Protein AF-A0A7S1IMI8-F1 (afdb_monomer)

pLDDT: mean 88.95, std 11.36, range [46.53, 97.38]

Secondary structure (DSSP, 8-state):
-HHHHHHHHHTTTEEEEEEEEETTEEEEEEEETT-S--EEEEEEEEEE-SGGGT-SS-EEEEEEEEETTEEEEEEEEE---STT-HHHHHHHHHHHHHHHHHHHT-

Sequence (106 aa):
DFVATVEQILAPHYQWVSSTSLWSIRLLLFQAGGKSARITKVKKLTEGTGIGNIMGNKGAAAMVVRYLDTELCFIVSHLAAHQTNLVERRKDYRDIVRGLGSLAHR

Nearest PDB structures (foldseek):
  5okm-assembly5_E  TM=8.923E-01  e=3.842E-05  Homo sapiens
  8um5-assembly1_A  TM=8.448E-01  e=3.628E-05  Homo sapiens
  5rw3-assembly1_A  TM=8.415E-01  e=6.067E-05  Homo sapiens
  5okm-assembly4_D  TM=8.504E-01  e=6.067E-05  Homo sapiens
  6ibd-assembly1_A  TM=8.412E-01  e=9.583E-05  Homo sapiens

Radius of gyration: 15.64 Å; Cα contacts (8 Å, |Δi|>4): 181; chains: 1; bounding box: 35×34×41 Å

Mean predicted aligned error: 4.98 Å

Organism: NCBI:txid73025

InterPro domains:
  IPR000300 Inositol polyphosphate-related phosphatase [PF22669] (4-101)
  IPR036691 Endonuclease/exonuclease/phosphatase superfamily [G3DSA:3.60.10.10] (1-105)
  IPR036691 Endonuclease/exonuclease/phosphatase superfamily [SSF56219] (8-101)
  IPR046985 Inositol 5-phosphatase [PTHR11200] (4-100)

Structure (mmCIF, N/CA/C/O backbone):
data_AF-A0A7S1IMI8-F1
#
_entry.id   AF-A0A7S1IMI8-F1
#
loop_
_atom_site.group_PDB
_atom_site.id
_atom_site.type_symbol
_atom_site.label_atom_id
_atom_site.label_alt_id
_atom_site.label_comp_id
_atom_site.label_asym_id
_atom_site.label_entity_id
_atom_site.label_seq_id
_atom_site.pdbx_PDB_ins_code
_atom_site.Cartn_x
_atom_site.Cartn_y
_atom_site.Cartn_z
_atom_site.occupancy
_atom_site.B_iso_or_equiv
_atom_site.auth_seq_id
_atom_site.auth_comp_id
_atom_site.auth_asym_id
_atom_site.auth_atom_id
_atom_site.pdbx_PDB_model_num
ATOM 1 N N . ASP A 1 1 ? 8.278 13.354 11.751 1.00 87.19 1 ASP A N 1
ATOM 2 C CA . ASP A 1 1 ? 8.136 12.145 10.912 1.00 87.19 1 ASP A CA 1
ATOM 3 C C . ASP A 1 1 ? 6.863 12.279 10.075 1.00 87.19 1 ASP A C 1
ATOM 5 O O . ASP A 1 1 ? 5.896 12.832 10.582 1.00 87.19 1 ASP A O 1
ATOM 9 N N . PHE A 1 2 ? 6.861 11.836 8.813 1.00 90.19 2 PHE A N 1
ATOM 10 C CA . PHE A 1 2 ? 5.748 12.039 7.868 1.00 90.19 2 PHE A CA 1
ATOM 11 C C . PHE A 1 2 ? 4.428 11.456 8.384 1.00 90.19 2 PHE A C 1
ATOM 13 O O . PHE A 1 2 ? 3.394 12.1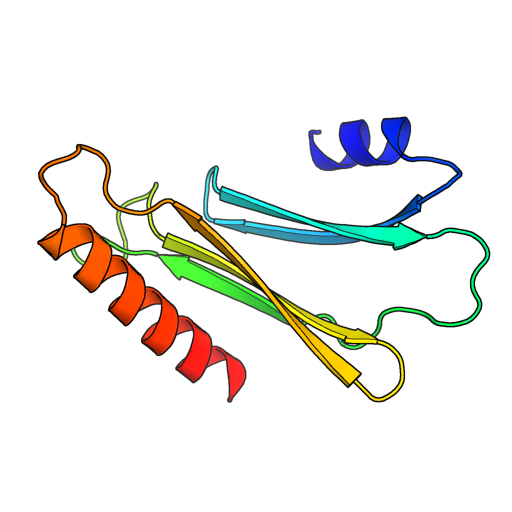02 8.264 1.00 90.19 2 PHE A O 1
ATOM 20 N N . VAL A 1 3 ? 4.463 10.260 8.987 1.00 91.12 3 VAL A N 1
ATOM 21 C CA . VAL A 1 3 ? 3.256 9.617 9.532 1.00 91.12 3 VAL A CA 1
ATOM 22 C C . VAL A 1 3 ? 2.674 10.460 10.662 1.00 91.12 3 VAL A C 1
ATOM 24 O O . VAL A 1 3 ? 1.494 10.790 10.611 1.00 91.12 3 VAL A O 1
ATOM 27 N N . ALA A 1 4 ? 3.514 10.881 11.612 1.00 93.25 4 ALA A N 1
ATOM 28 C CA . ALA A 1 4 ? 3.101 11.726 12.731 1.00 93.25 4 ALA A CA 1
ATOM 29 C C . ALA A 1 4 ? 2.510 13.071 12.268 1.00 93.25 4 ALA A C 1
ATOM 31 O O . ALA A 1 4 ? 1.507 13.526 12.809 1.00 93.25 4 ALA A O 1
ATOM 32 N N . THR A 1 5 ? 3.087 13.693 11.232 1.00 96.44 5 THR A N 1
ATOM 33 C CA . THR A 1 5 ? 2.548 14.937 10.661 1.00 96.44 5 THR A CA 1
ATOM 34 C C . THR A 1 5 ? 1.160 14.727 10.056 1.00 96.44 5 THR A C 1
ATOM 36 O O . THR A 1 5 ? 0.263 15.530 10.297 1.00 96.44 5 THR A O 1
ATOM 39 N N . VAL A 1 6 ? 0.956 13.648 9.294 1.00 96.12 6 VAL A N 1
ATOM 40 C CA . VAL A 1 6 ? -0.357 13.344 8.703 1.00 96.12 6 VAL A CA 1
ATOM 41 C C . VAL A 1 6 ? -1.379 13.011 9.790 1.00 96.12 6 VAL A C 1
ATOM 43 O O . VAL A 1 6 ? -2.503 13.498 9.736 1.00 96.12 6 VAL A O 1
ATOM 46 N N . GLU A 1 7 ? -0.997 12.231 10.800 1.00 93.88 7 GLU A N 1
ATOM 47 C CA . GLU A 1 7 ? -1.867 11.906 11.932 1.00 93.88 7 GLU A CA 1
ATOM 48 C C . GLU A 1 7 ? -2.333 13.163 12.673 1.00 93.88 7 GLU A C 1
ATOM 50 O O . GLU A 1 7 ? -3.526 13.312 12.930 1.00 93.88 7 GLU A O 1
ATOM 55 N N . GLN A 1 8 ? -1.426 14.109 12.929 1.00 94.62 8 GLN A N 1
ATOM 56 C CA . GLN A 1 8 ? -1.764 15.377 13.572 1.00 94.62 8 GLN A CA 1
ATOM 57 C C . GLN A 1 8 ? -2.767 16.205 12.754 1.00 94.62 8 GLN A C 1
ATOM 59 O O . GLN A 1 8 ? -3.649 16.831 13.334 1.00 94.62 8 GLN A O 1
ATOM 64 N N . ILE A 1 9 ? -2.649 16.204 11.423 1.00 96.62 9 ILE A N 1
ATOM 65 C CA . ILE A 1 9 ? -3.560 16.937 10.528 1.00 96.62 9 ILE A CA 1
ATOM 66 C C . ILE A 1 9 ? -4.949 16.289 10.491 1.00 96.62 9 ILE A C 1
ATOM 68 O O . ILE A 1 9 ? -5.953 16.988 10.372 1.00 96.62 9 ILE A O 1
ATOM 72 N N . LEU A 1 10 ? -5.017 14.958 10.553 1.00 95.00 10 LEU A N 1
ATOM 73 C CA . LEU A 1 10 ? -6.272 14.219 10.408 1.00 95.00 10 LEU A CA 1
ATOM 74 C C . LEU A 1 10 ? -7.024 14.007 11.735 1.00 95.00 10 LEU A C 1
ATOM 76 O O . LEU A 1 10 ? -8.214 13.671 11.722 1.00 95.00 10 LEU A O 1
ATOM 80 N N . ALA A 1 11 ? -6.361 14.197 12.875 1.00 89.56 11 ALA A N 1
ATOM 81 C CA . ALA A 1 11 ? -6.987 14.152 14.189 1.00 89.56 11 ALA A CA 1
ATOM 82 C C . ALA A 1 11 ? -7.974 15.327 14.402 1.00 89.56 11 ALA A C 1
ATOM 84 O O . ALA A 1 11 ? -7.762 16.417 13.875 1.00 89.56 11 ALA A O 1
ATOM 85 N N . PRO A 1 12 ? -9.058 15.143 15.187 1.00 90.38 12 PRO A N 1
ATOM 86 C CA . PRO A 1 12 ? -9.487 13.901 15.841 1.00 90.38 12 PRO A CA 1
ATOM 87 C C . PRO A 1 12 ? -10.360 13.006 14.939 1.00 90.38 12 PRO A C 1
ATOM 89 O O . PRO A 1 12 ? -10.794 11.934 15.360 1.00 90.38 12 PRO A O 1
ATOM 92 N N . HIS A 1 13 ? -10.664 13.451 13.717 1.00 92.56 13 HIS A N 1
ATOM 93 C CA . HIS A 1 13 ? -11.657 12.817 12.847 1.00 92.56 13 HIS A CA 1
ATOM 94 C C . HIS A 1 13 ? -11.210 11.473 12.279 1.00 92.56 13 HIS A C 1
ATOM 96 O O . HIS A 1 13 ? -12.058 10.640 11.959 1.00 92.56 13 HIS A O 1
ATOM 102 N N . TYR A 1 14 ? -9.904 11.240 12.178 1.00 94.44 14 TYR A N 1
ATOM 103 C CA . TYR A 1 14 ? -9.339 9.960 11.780 1.00 94.44 14 TYR A CA 1
ATOM 104 C C . TYR A 1 14 ? -8.260 9.506 12.756 1.00 94.44 14 TYR A C 1
ATOM 106 O O . TYR A 1 14 ? -7.540 10.308 13.344 1.00 94.44 14 TYR A O 1
ATOM 114 N N . GLN A 1 15 ? -8.147 8.190 12.894 1.00 91.81 15 GLN A N 1
ATOM 115 C CA . GLN A 1 15 ? -7.146 7.513 13.703 1.00 91.81 15 GLN A CA 1
ATOM 116 C C . GLN A 1 15 ? -6.222 6.706 12.797 1.00 91.81 15 GLN A C 1
ATOM 118 O O . GLN A 1 15 ? -6.678 6.053 11.850 1.00 91.81 15 GLN A O 1
ATOM 123 N N . TRP A 1 16 ? -4.925 6.748 13.090 1.00 93.50 16 TRP A N 1
ATOM 124 C CA . TRP A 1 16 ? -3.936 5.947 12.382 1.00 93.50 16 TRP A CA 1
ATOM 125 C C . TRP A 1 16 ? -4.161 4.450 12.630 1.00 93.50 16 TRP A C 1
ATOM 127 O O . TRP A 1 16 ? -4.439 4.027 13.752 1.00 93.50 16 TRP A O 1
ATOM 137 N N . VAL A 1 17 ? -4.052 3.646 11.568 1.00 94.00 17 VAL A N 1
ATOM 138 C CA . VAL A 1 17 ? -4.189 2.181 11.635 1.00 94.00 17 VAL A CA 1
ATOM 139 C C . VAL A 1 17 ? -2.855 1.505 11.364 1.00 94.00 17 VAL A C 1
ATOM 141 O O . VAL A 1 17 ? -2.382 0.694 12.158 1.00 94.00 17 VAL A O 1
ATOM 144 N N . SER A 1 18 ? -2.252 1.787 10.210 1.00 95.94 18 SER A N 1
ATOM 145 C CA . SER A 1 18 ? -0.927 1.275 9.880 1.00 95.94 18 SER A CA 1
ATOM 146 C C . SER A 1 18 ? -0.306 2.026 8.714 1.00 95.94 18 SER A C 1
ATOM 148 O O . SER A 1 18 ? -0.966 2.772 7.989 1.00 95.94 18 SER A O 1
ATOM 150 N N . SER A 1 19 ? 0.981 1.789 8.506 1.00 96.69 19 SER A N 1
ATOM 151 C CA . SER A 1 19 ? 1.708 2.246 7.333 1.00 96.69 19 SER A CA 1
ATOM 152 C C . SER A 1 19 ? 2.711 1.193 6.874 1.00 96.69 19 SER A C 1
ATOM 154 O O . SER A 1 19 ? 3.205 0.380 7.664 1.00 96.69 19 SER A O 1
ATOM 156 N N . THR A 1 20 ? 3.005 1.207 5.578 1.00 96.00 20 THR A N 1
ATOM 157 C CA . THR A 1 20 ? 4.075 0.424 4.956 1.00 96.00 20 THR A CA 1
ATOM 158 C C . THR A 1 20 ? 4.805 1.287 3.935 1.00 96.00 20 THR A C 1
ATOM 160 O O . THR A 1 20 ? 4.214 2.196 3.344 1.00 96.00 20 THR A O 1
ATOM 163 N N . SER A 1 21 ? 6.099 1.029 3.756 1.00 94.81 21 SER A N 1
ATOM 164 C CA . SER A 1 21 ? 6.926 1.772 2.810 1.00 94.81 21 SER A CA 1
ATOM 165 C C . SER A 1 21 ? 7.881 0.846 2.070 1.00 94.81 21 SER A C 1
ATOM 167 O O . SER A 1 21 ? 8.481 -0.040 2.673 1.00 94.81 21 SER A O 1
ATOM 169 N N . LEU A 1 22 ? 8.065 1.109 0.780 1.00 93.12 22 LEU A N 1
ATOM 170 C CA . LEU A 1 22 ? 9.177 0.607 -0.017 1.00 93.12 22 LEU A CA 1
ATOM 171 C C . LEU A 1 22 ? 9.990 1.825 -0.458 1.00 93.12 22 LEU A C 1
ATOM 173 O O . LEU A 1 22 ? 9.592 2.543 -1.375 1.00 93.12 22 LEU A O 1
ATOM 177 N N . TRP A 1 23 ? 11.105 2.091 0.224 1.00 90.69 23 TRP A N 1
ATOM 178 C CA . TRP A 1 23 ? 11.889 3.316 0.030 1.00 90.69 23 TRP A CA 1
ATOM 179 C C . TRP A 1 23 ? 11.019 4.581 0.189 1.00 90.69 23 TRP A C 1
ATOM 181 O O . TRP A 1 23 ? 10.471 4.826 1.264 1.00 90.69 23 TRP A O 1
ATOM 191 N N . SER A 1 24 ? 10.875 5.392 -0.863 1.00 91.06 24 SER A N 1
ATOM 192 C CA . SER A 1 24 ? 10.043 6.603 -0.866 1.00 91.06 24 SER A CA 1
ATOM 193 C C . SER A 1 24 ? 8.572 6.354 -1.220 1.00 91.06 24 SER A C 1
ATOM 195 O O . SER A 1 24 ? 7.769 7.283 -1.153 1.00 91.06 24 SER A O 1
ATOM 197 N N . ILE A 1 25 ? 8.193 5.122 -1.565 1.00 94.12 25 ILE A N 1
ATOM 198 C CA . ILE A 1 25 ? 6.814 4.726 -1.863 1.00 94.12 25 ILE A CA 1
ATOM 199 C C . ILE A 1 25 ? 6.125 4.416 -0.536 1.00 94.12 25 ILE A C 1
ATOM 201 O O . ILE A 1 25 ? 6.535 3.487 0.157 1.00 94.12 25 ILE A O 1
ATOM 205 N N . ARG A 1 26 ? 5.095 5.183 -0.167 1.00 95.38 26 ARG A N 1
ATOM 206 C CA . ARG A 1 26 ? 4.450 5.090 1.152 1.00 95.38 26 ARG A CA 1
ATOM 207 C C . ARG A 1 26 ? 2.952 4.864 1.022 1.00 95.38 26 ARG A C 1
ATOM 209 O O . ARG A 1 26 ? 2.283 5.579 0.283 1.00 95.38 26 ARG A O 1
ATOM 216 N N . LEU A 1 27 ? 2.433 3.914 1.794 1.00 97.12 27 LEU A N 1
ATOM 217 C CA . LEU A 1 27 ? 1.004 3.683 1.975 1.00 97.12 27 LEU A CA 1
ATOM 218 C C . LEU A 1 27 ? 0.667 3.863 3.452 1.00 97.12 27 LEU A C 1
ATOM 220 O O . LEU A 1 27 ? 1.233 3.177 4.304 1.00 97.12 27 LEU A O 1
ATOM 224 N N . LEU A 1 28 ? -0.240 4.786 3.753 1.00 97.38 28 LEU A N 1
ATOM 225 C CA . LEU A 1 28 ? -0.749 5.024 5.100 1.00 97.38 28 LEU A CA 1
ATOM 226 C C . LEU A 1 28 ? -2.248 4.727 5.095 1.00 97.38 28 LEU A C 1
ATOM 228 O O . LEU A 1 28 ? -2.952 5.131 4.172 1.00 97.38 28 LEU A O 1
ATOM 232 N N . LEU A 1 29 ? -2.724 4.032 6.123 1.00 96.06 29 LEU A N 1
ATOM 233 C CA . LEU A 1 29 ? -4.131 3.714 6.307 1.00 96.06 29 LEU A CA 1
ATOM 234 C C . LEU A 1 29 ? -4.628 4.352 7.602 1.00 96.06 29 LEU A C 1
ATOM 236 O O . LEU A 1 29 ? -4.044 4.157 8.671 1.00 96.06 29 LEU A O 1
ATOM 240 N N . PHE A 1 30 ? -5.730 5.082 7.481 1.00 94.81 30 PHE A N 1
ATOM 241 C CA . PHE A 1 30 ? -6.440 5.720 8.580 1.00 94.81 30 PHE A CA 1
ATOM 242 C C . PHE A 1 30 ? -7.899 5.263 8.566 1.00 94.81 30 PHE A C 1
ATOM 244 O O . PHE A 1 30 ? -8.455 4.980 7.505 1.00 94.81 30 PHE A O 1
ATOM 251 N N . GLN A 1 31 ? -8.527 5.209 9.737 1.00 92.88 31 GLN A N 1
ATOM 252 C CA . GLN A 1 31 ? -9.955 4.926 9.885 1.00 92.88 31 GLN A CA 1
ATOM 253 C C . GLN A 1 31 ? -10.661 6.110 10.547 1.00 92.88 31 GLN A C 1
ATOM 255 O O . GLN A 1 31 ? -10.057 6.813 11.353 1.00 92.88 31 GLN A O 1
ATOM 260 N N . ALA A 1 32 ? -11.936 6.332 10.227 1.00 91.62 32 ALA A N 1
ATOM 261 C CA . ALA A 1 32 ? -12.718 7.390 10.864 1.00 91.62 32 ALA A CA 1
ATOM 262 C C . ALA A 1 32 ? -12.851 7.147 12.381 1.00 91.62 32 ALA A C 1
ATOM 264 O O . ALA A 1 32 ? -13.164 6.034 12.814 1.00 91.62 32 ALA A O 1
ATOM 265 N N . GLY A 1 33 ? -12.633 8.193 13.178 1.00 85.50 33 GLY A N 1
ATOM 266 C CA . GLY A 1 33 ? -12.790 8.181 14.630 1.00 85.50 33 GLY A CA 1
ATOM 267 C C . GLY A 1 33 ? -14.251 8.002 15.057 1.00 85.50 33 GLY A C 1
ATOM 268 O O . GLY A 1 33 ? -15.180 8.346 14.328 1.00 85.50 33 GLY A O 1
ATOM 269 N N . GLY A 1 34 ? -14.463 7.433 16.246 1.00 76.12 34 GLY A N 1
ATOM 270 C CA . GLY A 1 34 ? -15.796 7.295 16.851 1.00 76.12 34 GLY A CA 1
ATOM 271 C C . GLY A 1 34 ? -16.678 6.165 16.300 1.00 76.12 34 GLY A C 1
ATOM 272 O O . GLY A 1 34 ? -17.800 6.001 16.771 1.00 76.12 34 GLY A O 1
ATOM 273 N N . LYS A 1 35 ? -16.203 5.358 15.340 1.00 70.38 35 LYS A N 1
ATOM 274 C CA . LYS A 1 35 ? -16.933 4.173 14.850 1.00 70.38 35 LYS A CA 1
ATOM 275 C C . LYS A 1 35 ? -16.559 2.906 15.629 1.00 70.38 35 LYS A C 1
ATOM 277 O O . LYS A 1 35 ? -15.405 2.710 16.004 1.00 70.38 35 LYS A O 1
ATOM 282 N N . SER A 1 36 ? -17.539 2.023 15.845 1.00 65.12 36 SER A N 1
ATOM 283 C CA . SER A 1 36 ? -17.354 0.726 16.521 1.00 65.12 36 SER A CA 1
ATOM 284 C C . SER A 1 36 ? -16.650 -0.314 15.642 1.00 65.12 36 SER A C 1
ATOM 286 O O . SER A 1 36 ? -15.886 -1.133 16.151 1.00 65.12 36 SER A O 1
ATOM 288 N N . ALA A 1 37 ? -16.869 -0.264 14.323 1.00 70.06 37 ALA A N 1
ATOM 289 C CA . ALA A 1 37 ? -16.215 -1.135 13.352 1.00 70.06 37 ALA A CA 1
ATOM 290 C C . ALA A 1 37 ? -14.732 -0.767 13.210 1.00 70.06 37 ALA A C 1
ATOM 292 O O . ALA A 1 37 ? -14.400 0.315 12.722 1.00 70.06 37 ALA A O 1
ATOM 293 N N . ARG A 1 38 ? -13.848 -1.680 13.623 1.00 84.12 38 ARG A N 1
ATOM 294 C CA . ARG A 1 38 ? -12.394 -1.491 13.571 1.00 84.12 38 ARG A CA 1
ATOM 295 C C . ARG A 1 38 ? -11.779 -2.299 12.443 1.00 84.12 38 ARG A C 1
ATOM 297 O O . ARG A 1 38 ? -12.170 -3.439 12.193 1.00 84.12 38 ARG A O 1
ATOM 304 N N . ILE A 1 39 ? -10.781 -1.708 11.800 1.00 93.31 39 ILE A N 1
ATOM 305 C CA . ILE A 1 39 ? -9.887 -2.443 10.915 1.00 93.31 39 ILE A CA 1
ATOM 306 C C . ILE A 1 39 ? -9.072 -3.436 11.757 1.00 93.31 39 ILE A C 1
ATOM 308 O O . ILE A 1 39 ? -8.541 -3.092 12.812 1.00 93.31 39 ILE A O 1
ATOM 312 N N . THR A 1 40 ? -8.987 -4.680 11.296 1.00 92.12 40 THR A N 1
ATOM 313 C CA . THR A 1 40 ? -8.250 -5.775 11.942 1.00 92.12 40 THR A CA 1
ATOM 314 C C . THR A 1 40 ? -7.384 -6.514 10.920 1.00 92.12 40 THR A C 1
ATOM 316 O O . THR A 1 40 ? -7.446 -6.224 9.726 1.00 92.12 40 THR A O 1
ATOM 319 N N . LYS A 1 41 ? -6.564 -7.471 11.384 1.00 92.31 41 LYS A N 1
ATOM 320 C CA . LYS A 1 41 ? -5.737 -8.356 10.538 1.00 92.31 41 LYS A CA 1
ATOM 321 C C . LYS A 1 41 ? -4.944 -7.602 9.461 1.00 92.31 41 LYS A C 1
ATOM 323 O O . LYS A 1 41 ? -5.060 -7.882 8.273 1.00 92.31 41 LYS A O 1
ATOM 328 N N . VAL A 1 42 ? -4.150 -6.622 9.886 1.00 95.25 42 VAL A N 1
ATOM 329 C CA . VAL A 1 42 ? -3.332 -5.821 8.970 1.00 95.25 42 VAL A CA 1
ATOM 330 C C . VAL A 1 42 ? -2.100 -6.616 8.535 1.00 95.25 42 VAL A C 1
ATOM 332 O O . VAL A 1 42 ? -1.197 -6.853 9.336 1.00 95.25 42 VAL A O 1
ATOM 335 N N . LYS A 1 43 ? -2.036 -6.982 7.255 1.00 95.50 43 LYS A N 1
ATOM 336 C CA . LYS A 1 43 ? -0.871 -7.584 6.601 1.00 95.50 43 LYS A CA 1
ATOM 337 C C . LYS A 1 43 ? -0.209 -6.555 5.691 1.00 95.50 43 LYS A C 1
ATOM 339 O O . LYS A 1 43 ? -0.878 -5.899 4.897 1.00 95.50 43 LYS A O 1
ATOM 344 N N . LYS A 1 44 ? 1.109 -6.411 5.815 1.00 95.94 44 LYS A N 1
ATOM 345 C CA . LYS A 1 44 ? 1.925 -5.441 5.072 1.00 95.94 44 LYS A CA 1
ATOM 346 C C . LYS A 1 44 ? 2.855 -6.174 4.124 1.00 95.94 44 LYS A C 1
ATOM 348 O O . LYS A 1 44 ? 3.503 -7.132 4.532 1.00 95.94 44 LYS A O 1
ATOM 353 N N . LEU A 1 45 ? 2.906 -5.721 2.880 1.00 94.69 45 LEU A N 1
ATOM 354 C CA . LEU A 1 45 ? 3.674 -6.342 1.807 1.00 94.69 45 LEU A CA 1
ATOM 355 C C . LEU A 1 45 ? 4.406 -5.263 1.007 1.00 94.69 45 LEU A C 1
ATOM 357 O O . LEU A 1 45 ? 3.917 -4.136 0.883 1.00 94.69 45 LEU A O 1
ATOM 361 N N . THR A 1 46 ? 5.559 -5.607 0.448 1.00 94.06 46 THR A N 1
ATOM 362 C CA . THR A 1 46 ? 6.307 -4.765 -0.488 1.00 94.06 46 THR A CA 1
ATOM 363 C C . THR A 1 46 ? 6.912 -5.641 -1.576 1.00 94.06 46 THR A C 1
ATOM 365 O O . THR A 1 46 ? 7.258 -6.789 -1.318 1.00 94.06 46 THR A O 1
ATOM 368 N N . GLU A 1 47 ? 7.024 -5.103 -2.787 1.00 93.31 47 GLU A N 1
ATOM 369 C CA . GLU A 1 47 ? 7.672 -5.778 -3.915 1.00 93.31 47 GLU A CA 1
ATOM 370 C C . GLU A 1 47 ? 8.461 -4.747 -4.722 1.00 93.31 47 GLU A C 1
ATOM 372 O O . GLU A 1 47 ? 7.886 -3.767 -5.203 1.00 93.31 47 GLU A O 1
ATOM 377 N N . GLY A 1 48 ? 9.774 -4.942 -4.837 1.00 91.06 48 GLY A N 1
ATOM 378 C CA . GLY A 1 48 ? 10.648 -4.111 -5.666 1.00 91.06 48 GLY A CA 1
ATOM 379 C C . GLY A 1 48 ? 10.630 -4.555 -7.126 1.00 91.06 48 GLY A C 1
ATOM 380 O O . GLY A 1 48 ? 10.479 -5.737 -7.417 1.00 91.06 48 GLY A O 1
ATOM 381 N N . THR A 1 49 ? 10.815 -3.619 -8.056 1.00 85.62 49 THR A N 1
ATOM 382 C CA . THR A 1 49 ? 10.944 -3.932 -9.491 1.00 85.62 49 THR A CA 1
ATOM 383 C C . THR A 1 49 ? 12.269 -3.418 -10.068 1.00 85.62 49 THR A C 1
ATOM 385 O O . THR A 1 49 ? 13.087 -2.827 -9.361 1.00 85.62 49 THR A O 1
ATOM 388 N N . GLY A 1 50 ? 12.521 -3.675 -11.358 1.00 74.38 50 GLY A N 1
ATOM 389 C CA . GLY A 1 50 ? 13.743 -3.264 -12.061 1.00 74.38 50 GLY A CA 1
ATOM 390 C C . GLY A 1 50 ? 14.750 -4.399 -12.288 1.00 74.38 50 GLY A C 1
ATOM 391 O O . GLY A 1 50 ? 14.378 -5.571 -12.382 1.00 74.38 50 GLY A O 1
ATOM 392 N N . ILE A 1 51 ? 16.036 -4.051 -12.432 1.00 63.50 51 ILE A N 1
ATOM 393 C CA . ILE A 1 51 ? 17.112 -5.032 -12.645 1.00 63.50 51 ILE A CA 1
ATOM 394 C C . ILE A 1 51 ? 17.318 -5.819 -11.344 1.00 63.50 51 ILE A C 1
ATOM 396 O O . ILE A 1 51 ? 17.657 -5.252 -10.305 1.00 63.50 51 ILE A O 1
ATOM 400 N N . GLY A 1 52 ? 17.063 -7.127 -11.404 1.00 61.53 52 GLY A N 1
ATOM 401 C CA . GLY A 1 52 ? 17.226 -8.050 -10.278 1.00 61.53 52 GLY A CA 1
ATOM 402 C C . GLY A 1 52 ? 16.226 -7.882 -9.129 1.00 61.53 52 GLY A C 1
ATOM 403 O O . GLY A 1 52 ? 16.507 -8.388 -8.054 1.00 61.53 52 GLY A O 1
ATOM 404 N N . ASN A 1 53 ? 15.102 -7.174 -9.313 1.00 59.78 53 ASN A N 1
ATOM 405 C CA . ASN A 1 53 ? 14.125 -6.832 -8.253 1.00 59.78 53 ASN A CA 1
ATOM 406 C C . ASN A 1 53 ? 14.705 -6.022 -7.071 1.00 59.78 53 ASN A C 1
ATOM 408 O O . ASN A 1 53 ? 14.074 -5.908 -6.022 1.00 59.78 53 ASN A O 1
ATOM 412 N N . ILE A 1 54 ? 15.907 -5.453 -7.220 1.00 56.22 54 ILE A N 1
ATOM 413 C CA . ILE A 1 54 ? 16.669 -4.857 -6.107 1.00 56.22 54 ILE A CA 1
ATOM 414 C C . ILE A 1 54 ? 16.790 -3.328 -6.229 1.00 56.22 54 ILE A C 1
ATOM 416 O O . ILE A 1 54 ? 16.988 -2.648 -5.222 1.00 56.22 54 ILE A O 1
ATOM 420 N N . MET A 1 55 ? 16.634 -2.734 -7.420 1.00 58.09 55 MET A N 1
ATOM 421 C CA . ME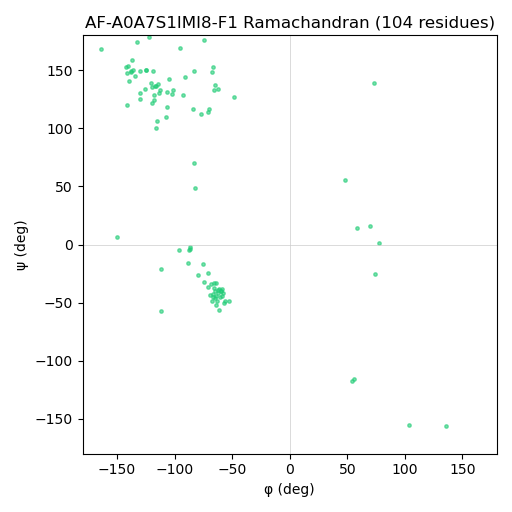T A 1 55 ? 16.974 -1.317 -7.637 1.00 58.09 55 MET A CA 1
ATOM 422 C C . MET A 1 55 ? 15.874 -0.308 -7.219 1.00 58.09 55 MET A C 1
ATOM 424 O O . MET A 1 55 ? 15.257 0.385 -8.024 1.00 58.09 55 MET A O 1
ATOM 428 N N . GLY A 1 56 ? 15.681 -0.196 -5.903 1.00 62.84 56 GLY A N 1
ATOM 429 C CA . GLY A 1 56 ? 15.769 1.049 -5.123 1.00 62.84 56 GLY A CA 1
ATOM 430 C C . GLY A 1 56 ? 14.682 2.130 -5.189 1.00 62.84 56 GLY A C 1
ATOM 431 O O . GLY A 1 56 ? 14.560 2.895 -4.237 1.00 62.84 56 GLY A O 1
ATOM 432 N N . ASN A 1 57 ? 13.891 2.269 -6.255 1.00 79.19 57 ASN A N 1
ATOM 433 C CA . ASN A 1 57 ? 12.872 3.339 -6.295 1.00 79.19 57 ASN A CA 1
ATOM 434 C C . ASN A 1 57 ? 11.613 3.034 -7.114 1.00 79.19 57 ASN A C 1
ATOM 436 O O . ASN A 1 57 ? 10.788 3.932 -7.308 1.00 79.19 57 ASN A O 1
ATOM 440 N N . LYS A 1 58 ? 11.476 1.799 -7.600 1.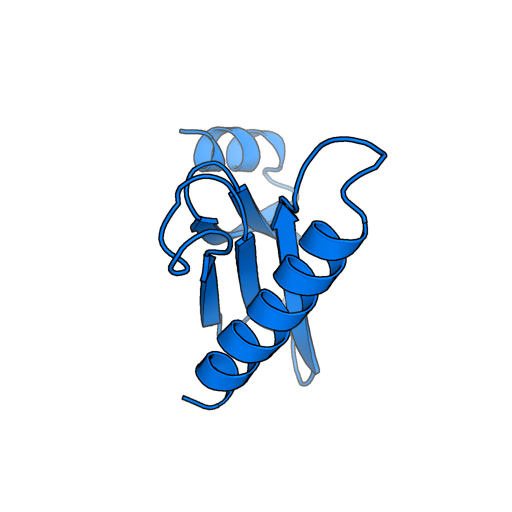00 91.19 58 LYS A N 1
ATOM 441 C CA . LYS A 1 58 ? 10.295 1.297 -8.302 1.00 91.19 58 LYS A CA 1
ATOM 442 C C . LYS A 1 58 ? 9.778 0.040 -7.629 1.00 91.19 58 LYS A C 1
ATOM 444 O O . LYS A 1 58 ? 10.539 -0.706 -7.013 1.00 91.19 58 LYS A O 1
ATOM 449 N N . GLY A 1 59 ? 8.474 -0.154 -7.727 1.00 94.56 59 GLY A N 1
ATOM 450 C CA . GLY A 1 59 ? 7.784 -1.264 -7.095 1.00 94.56 59 GLY A CA 1
ATOM 451 C C . GLY A 1 59 ? 6.495 -0.825 -6.430 1.00 94.56 59 GLY A C 1
ATOM 452 O O . GLY A 1 59 ? 5.901 0.189 -6.808 1.00 94.56 59 GLY A O 1
ATOM 453 N N . ALA A 1 60 ? 6.062 -1.595 -5.441 1.00 95.69 60 ALA A N 1
ATOM 454 C CA . ALA A 1 60 ? 4.825 -1.354 -4.725 1.00 95.69 60 ALA A CA 1
ATOM 455 C C . ALA A 1 60 ? 4.944 -1.617 -3.226 1.00 95.69 60 ALA A C 1
ATOM 457 O O . ALA A 1 60 ? 5.725 -2.451 -2.767 1.00 95.69 60 ALA A O 1
ATOM 458 N N . ALA A 1 61 ? 4.096 -0.921 -2.479 1.00 95.81 61 ALA A N 1
ATOM 459 C CA . ALA A 1 61 ? 3.786 -1.225 -1.096 1.00 95.81 61 ALA A CA 1
ATOM 460 C C . ALA A 1 61 ? 2.281 -1.498 -0.992 1.00 95.81 61 ALA A C 1
ATOM 462 O O . ALA A 1 61 ? 1.472 -0.816 -1.627 1.00 95.81 61 ALA A O 1
ATOM 463 N N . ALA A 1 62 ? 1.905 -2.507 -0.214 1.00 97.12 62 ALA A N 1
ATOM 464 C CA . ALA A 1 62 ? 0.531 -2.962 -0.110 1.00 97.12 62 ALA A CA 1
ATOM 465 C C . ALA A 1 62 ? 0.125 -3.271 1.331 1.00 97.12 62 ALA A C 1
ATOM 467 O O . ALA A 1 62 ? 0.939 -3.694 2.159 1.00 97.12 62 ALA A O 1
ATOM 468 N N . MET A 1 63 ? -1.159 -3.073 1.614 1.00 96.88 63 MET A N 1
ATOM 469 C CA . MET A 1 63 ? -1.798 -3.466 2.862 1.00 96.88 63 MET A CA 1
ATOM 470 C C . MET A 1 63 ? -3.067 -4.250 2.581 1.00 96.88 63 MET A C 1
ATOM 472 O O . MET A 1 63 ? -3.965 -3.756 1.902 1.00 96.88 63 MET A O 1
ATOM 476 N N . VAL A 1 64 ? -3.141 -5.449 3.152 1.00 95.88 64 VAL A N 1
ATOM 477 C CA . VAL A 1 64 ? -4.369 -6.237 3.226 1.00 95.88 64 VAL A CA 1
ATOM 478 C C . VAL A 1 64 ? -4.912 -6.095 4.634 1.00 95.88 64 VAL A C 1
ATOM 480 O O . VAL A 1 64 ? -4.172 -6.251 5.606 1.00 95.88 64 VAL A O 1
ATOM 483 N N . VAL A 1 65 ? -6.187 -5.765 4.750 1.00 95.38 65 VAL A N 1
ATOM 484 C CA . VAL A 1 65 ? -6.850 -5.577 6.034 1.00 95.38 65 VAL A CA 1
ATOM 485 C C . VAL A 1 65 ? -8.216 -6.231 6.026 1.00 95.38 65 VAL A C 1
ATOM 487 O O . VAL A 1 65 ? -8.825 -6.412 4.974 1.00 95.38 65 VAL A O 1
ATOM 490 N N . ARG A 1 66 ? -8.732 -6.525 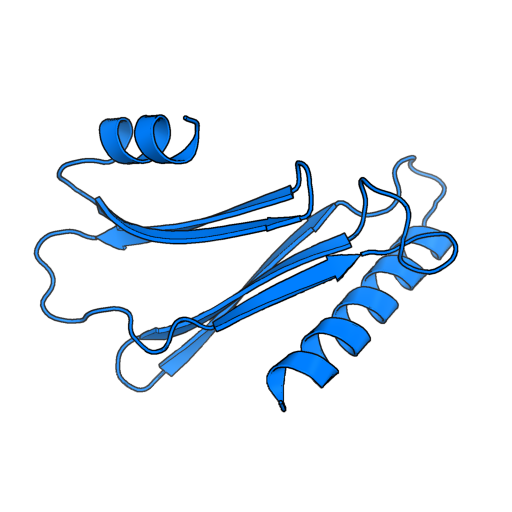7.214 1.00 95.12 66 ARG A N 1
ATOM 491 C CA . ARG A 1 66 ? -10.112 -6.955 7.394 1.00 95.12 66 ARG A CA 1
ATOM 492 C C . ARG A 1 66 ? -10.932 -5.830 8.009 1.00 95.12 66 ARG A C 1
ATOM 494 O O . ARG A 1 66 ? -10.661 -5.401 9.131 1.00 95.12 66 ARG A O 1
ATOM 501 N N . TYR A 1 67 ? -11.942 -5.374 7.281 1.00 92.62 67 TYR A N 1
ATOM 502 C CA . TYR A 1 67 ? -12.966 -4.465 7.777 1.00 92.62 67 TYR A CA 1
ATOM 503 C C . TYR A 1 67 ? -14.261 -5.256 7.949 1.00 92.62 67 TYR A C 1
ATOM 505 O O . TYR A 1 67 ? -14.860 -5.684 6.966 1.00 92.62 67 TYR A O 1
ATOM 513 N N . LEU A 1 68 ? -14.665 -5.481 9.203 1.00 90.31 68 LEU A N 1
ATOM 514 C CA . LEU A 1 68 ? -15.765 -6.387 9.549 1.00 90.31 68 LEU A CA 1
ATOM 515 C C . LEU A 1 68 ? -15.534 -7.804 8.983 1.00 90.31 68 LEU A C 1
ATOM 517 O O . LEU A 1 68 ? -14.593 -8.503 9.370 1.00 90.31 68 LEU A O 1
ATOM 521 N N . ASP A 1 69 ? -16.393 -8.244 8.080 1.00 91.69 69 ASP A N 1
ATOM 522 C CA . ASP A 1 69 ? -16.351 -9.517 7.375 1.00 91.69 69 ASP A CA 1
ATOM 523 C C . ASP A 1 69 ? -15.693 -9.427 5.988 1.00 91.69 69 ASP A C 1
ATOM 525 O O . ASP A 1 69 ? -15.446 -10.461 5.369 1.00 91.69 69 ASP A O 1
ATOM 529 N N . THR A 1 70 ? -15.327 -8.221 5.546 1.00 93.69 70 THR A N 1
ATOM 530 C CA . THR A 1 70 ? -14.759 -7.950 4.222 1.00 93.69 70 THR A CA 1
ATOM 531 C C . THR A 1 70 ? -13.240 -7.783 4.281 1.00 93.69 70 THR A C 1
ATOM 533 O O . THR A 1 70 ? -12.704 -7.050 5.116 1.00 93.69 70 THR A O 1
ATOM 536 N N . GLU A 1 71 ? -12.524 -8.438 3.367 1.00 94.62 71 GLU A N 1
ATOM 537 C CA . GLU A 1 71 ? -11.088 -8.228 3.165 1.00 94.62 71 GLU A CA 1
ATOM 538 C C . GLU A 1 71 ? -10.851 -7.176 2.081 1.00 94.62 71 GLU A C 1
ATOM 540 O O . GLU A 1 71 ? -11.408 -7.246 0.988 1.00 94.62 71 GLU A O 1
ATOM 545 N N . LEU A 1 72 ? -10.024 -6.181 2.398 1.00 94.62 72 LEU A N 1
ATOM 546 C CA . LEU A 1 72 ? -9.682 -5.071 1.516 1.00 94.62 72 LEU A CA 1
ATOM 547 C C . LEU A 1 72 ? -8.175 -5.073 1.271 1.00 94.62 72 LEU A C 1
ATOM 549 O O . LEU A 1 72 ? -7.391 -5.204 2.212 1.00 94.62 72 LEU A O 1
ATOM 553 N N . CYS A 1 73 ? -7.769 -4.891 0.015 1.00 94.75 73 CYS A N 1
ATOM 554 C CA . CYS A 1 73 ? -6.369 -4.765 -0.379 1.00 94.75 73 CYS A CA 1
ATOM 555 C C . CYS A 1 73 ? -6.126 -3.391 -1.007 1.00 94.75 73 CYS A C 1
ATOM 557 O O . CYS A 1 73 ? -6.780 -3.016 -1.979 1.00 94.75 73 CYS A O 1
ATOM 559 N N . PHE A 1 74 ? -5.163 -2.659 -0.456 1.00 97.00 74 PHE A N 1
ATOM 560 C CA . PHE A 1 74 ? -4.715 -1.366 -0.953 1.00 97.00 74 PHE A CA 1
ATOM 561 C C . PHE A 1 74 ? -3.287 -1.504 -1.465 1.00 97.00 74 PHE A C 1
ATOM 563 O O . PHE A 1 74 ? -2.427 -2.017 -0.749 1.00 97.00 74 PHE A O 1
ATOM 570 N N . ILE A 1 75 ? -3.025 -1.028 -2.682 1.00 96.69 75 ILE A N 1
ATOM 571 C CA . ILE A 1 75 ? -1.703 -1.077 -3.313 1.00 96.69 75 ILE A CA 1
ATOM 572 C C . ILE A 1 75 ? -1.367 0.318 -3.833 1.00 96.69 75 ILE A C 1
ATOM 574 O O . ILE A 1 75 ? -2.160 0.927 -4.547 1.00 96.69 75 ILE A O 1
ATOM 578 N N . VAL A 1 76 ? -0.174 0.805 -3.502 1.00 97.25 76 VAL A N 1
ATOM 579 C CA . VAL A 1 76 ? 0.432 1.982 -4.132 1.00 97.25 76 VAL A CA 1
ATOM 580 C C . VAL A 1 76 ? 1.700 1.545 -4.850 1.00 97.25 76 VAL A C 1
ATOM 582 O O . VAL A 1 76 ? 2.485 0.764 -4.311 1.00 97.25 76 VAL A O 1
ATOM 585 N N . SER A 1 77 ? 1.905 2.037 -6.070 1.00 96.19 77 SER A N 1
ATOM 586 C CA . SER A 1 77 ? 3.052 1.660 -6.894 1.00 96.19 77 SER A CA 1
ATOM 587 C C . SER A 1 77 ? 3.714 2.863 -7.543 1.00 96.19 77 SER A C 1
ATOM 589 O O . SER A 1 77 ? 3.036 3.781 -8.000 1.00 96.19 77 SER A O 1
ATOM 591 N N . HIS A 1 78 ? 5.031 2.798 -7.673 1.00 95.62 78 HIS A N 1
ATOM 592 C CA . HIS A 1 78 ? 5.825 3.704 -8.490 1.00 95.62 78 HIS A CA 1
ATOM 593 C C . HIS A 1 78 ? 6.449 2.876 -9.614 1.00 95.62 78 HIS A C 1
ATOM 595 O O . HIS A 1 78 ? 7.360 2.087 -9.375 1.00 95.62 78 HIS A O 1
ATOM 601 N N . LEU A 1 79 ? 5.922 3.030 -10.829 1.00 94.81 79 LEU A N 1
ATOM 602 C CA . LEU A 1 79 ? 6.336 2.269 -12.015 1.00 94.81 79 LEU A CA 1
ATOM 603 C C . LEU A 1 79 ? 7.374 3.037 -12.845 1.00 94.81 79 LEU A C 1
ATOM 605 O O . LEU A 1 79 ? 7.619 4.223 -12.601 1.00 94.81 79 LEU A O 1
ATOM 609 N N . ALA A 1 80 ? 7.989 2.371 -13.823 1.00 93.44 80 ALA A N 1
ATOM 610 C CA . ALA A 1 80 ? 8.973 2.952 -14.728 1.00 93.44 80 ALA A CA 1
ATOM 611 C C . ALA A 1 80 ? 8.506 4.296 -15.325 1.00 93.44 80 ALA A C 1
ATOM 613 O O . ALA A 1 80 ? 7.418 4.417 -15.904 1.00 93.44 80 ALA A O 1
ATOM 614 N N . ALA A 1 81 ? 9.360 5.310 -15.174 1.00 92.19 81 ALA A N 1
ATOM 615 C CA . ALA A 1 81 ? 9.130 6.673 -15.647 1.00 92.19 81 ALA A CA 1
ATOM 616 C C . ALA A 1 81 ? 9.286 6.789 -17.175 1.00 92.19 81 ALA A C 1
ATOM 618 O O . ALA A 1 81 ? 9.704 5.835 -17.823 1.00 92.19 81 ALA A O 1
ATOM 619 N N . HIS A 1 82 ? 9.015 7.983 -17.720 1.00 92.81 82 HIS A N 1
ATOM 620 C CA . HIS A 1 82 ? 9.055 8.353 -19.149 1.00 92.81 82 HIS A CA 1
ATOM 621 C C . HIS A 1 82 ? 7.909 7.786 -19.999 1.00 92.81 82 HIS A C 1
ATOM 623 O O . HIS A 1 82 ? 7.505 6.634 -19.858 1.00 92.81 82 HIS A O 1
ATOM 629 N N . GLN A 1 83 ? 7.369 8.601 -20.911 1.00 94.56 83 GLN A N 1
ATOM 630 C CA . GLN A 1 83 ? 6.163 8.263 -21.682 1.00 94.56 83 GLN A CA 1
ATOM 631 C C . GLN A 1 83 ? 6.330 6.981 -22.515 1.00 94.56 83 GLN A C 1
ATOM 633 O O . GLN A 1 83 ? 5.425 6.147 -22.537 1.00 94.56 83 GLN A O 1
ATOM 638 N N . THR A 1 84 ? 7.510 6.769 -23.099 1.00 95.25 84 THR A N 1
ATOM 639 C CA . THR A 1 84 ? 7.825 5.652 -24.005 1.00 95.25 84 THR A CA 1
ATOM 640 C C . THR A 1 84 ? 8.011 4.299 -23.314 1.00 95.25 84 THR A C 1
ATOM 642 O O . THR A 1 84 ? 7.896 3.270 -23.974 1.00 95.25 84 THR A O 1
ATOM 645 N N . ASN A 1 85 ? 8.223 4.266 -21.994 1.00 93.12 85 ASN A N 1
ATOM 646 C CA . ASN A 1 85 ? 8.564 3.045 -21.246 1.00 93.12 85 ASN A CA 1
ATOM 647 C C . ASN A 1 85 ? 7.335 2.185 -20.894 1.0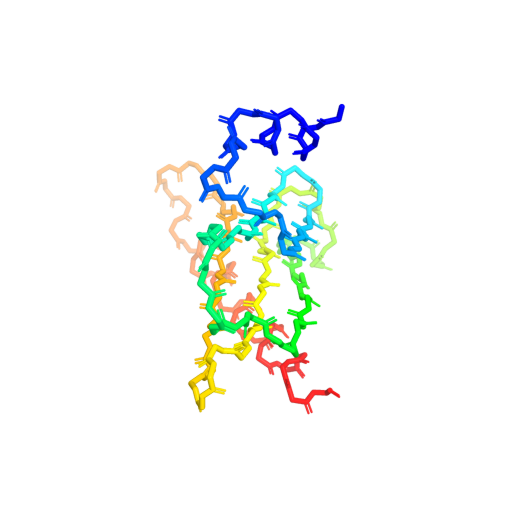0 93.12 85 ASN A C 1
ATOM 649 O O . ASN A 1 85 ? 7.092 1.805 -19.744 1.00 93.12 85 ASN A O 1
ATOM 653 N N . LEU A 1 86 ? 6.482 1.925 -21.886 1.00 95.88 86 LEU A N 1
ATOM 654 C CA . LEU A 1 86 ? 5.269 1.122 -21.719 1.00 95.88 86 LEU A CA 1
ATOM 655 C C . LEU A 1 86 ? 5.586 -0.351 -21.442 1.00 95.88 86 LEU A C 1
ATOM 657 O O . LEU A 1 86 ? 4.845 -1.008 -20.709 1.00 95.88 86 LEU A O 1
ATOM 661 N N . VAL A 1 87 ? 6.662 -0.881 -22.025 1.00 94.88 87 VAL A N 1
ATOM 662 C CA . VAL A 1 87 ? 7.062 -2.286 -21.861 1.00 94.88 87 VAL A CA 1
ATOM 663 C C . VAL A 1 87 ? 7.545 -2.536 -20.434 1.00 94.88 87 VAL A C 1
ATOM 665 O O . VAL A 1 87 ? 7.122 -3.502 -19.797 1.00 94.88 87 VAL A O 1
ATOM 668 N N . GLU A 1 88 ? 8.343 -1.619 -19.903 1.00 93.06 88 GLU A N 1
ATOM 669 C CA . GLU A 1 88 ? 8.893 -1.638 -18.552 1.00 93.06 88 GLU A CA 1
ATOM 670 C C . GLU A 1 88 ? 7.776 -1.479 -17.524 1.00 93.06 88 GLU A C 1
ATOM 672 O O . GLU A 1 88 ? 7.692 -2.288 -16.609 1.00 93.06 88 GLU A O 1
ATOM 677 N N . ARG A 1 89 ? 6.829 -0.545 -17.721 1.00 95.25 89 ARG A N 1
ATOM 678 C CA . ARG A 1 89 ? 5.658 -0.425 -16.830 1.00 95.25 89 ARG A CA 1
ATOM 679 C C . ARG A 1 89 ? 4.812 -1.696 -16.791 1.00 95.25 89 ARG A C 1
ATOM 681 O O . ARG A 1 89 ? 4.343 -2.092 -15.727 1.00 95.25 89 ARG A O 1
ATOM 688 N N . ARG A 1 90 ? 4.611 -2.356 -17.938 1.00 95.88 90 ARG A N 1
ATOM 689 C CA . ARG A 1 90 ? 3.911 -3.653 -17.988 1.00 95.88 90 ARG A CA 1
ATOM 690 C C . ARG A 1 90 ? 4.701 -4.745 -17.271 1.00 95.88 90 ARG A C 1
ATOM 692 O O . ARG A 1 90 ? 4.092 -5.615 -16.653 1.00 95.88 90 ARG A O 1
ATOM 699 N N . LYS A 1 91 ? 6.034 -4.731 -17.372 1.00 93.88 91 LYS A N 1
ATOM 700 C CA . LYS A 1 91 ? 6.903 -5.642 -16.620 1.00 93.88 91 LYS A CA 1
ATOM 701 C C . LYS A 1 91 ? 6.779 -5.385 -15.116 1.00 93.88 91 LYS A C 1
ATOM 703 O O . LYS A 1 91 ? 6.425 -6.323 -14.415 1.00 93.88 91 LYS A O 1
ATOM 708 N N . ASP A 1 92 ? 6.938 -4.141 -14.666 1.00 94.31 92 ASP A N 1
ATOM 709 C CA . ASP A 1 92 ? 6.787 -3.746 -13.261 1.00 94.31 92 ASP A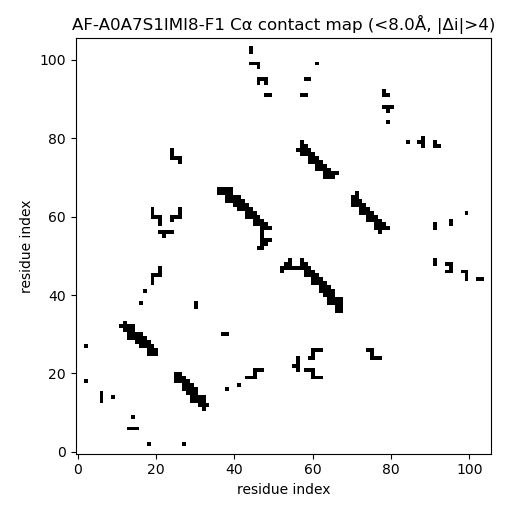 CA 1
ATOM 710 C C . ASP A 1 92 ? 5.442 -4.206 -12.692 1.00 94.31 92 ASP A C 1
ATOM 712 O O . ASP A 1 92 ? 5.399 -4.847 -11.648 1.00 94.31 92 ASP A O 1
ATOM 716 N N . TYR A 1 93 ? 4.341 -3.943 -13.405 1.00 95.31 93 TYR A N 1
ATOM 717 C CA . TYR A 1 93 ? 3.008 -4.394 -13.003 1.00 95.31 93 TYR A CA 1
ATOM 718 C C . TYR A 1 93 ? 2.945 -5.916 -12.810 1.00 95.31 93 TYR A C 1
ATOM 720 O O . TYR A 1 93 ? 2.450 -6.389 -11.788 1.00 95.31 93 TYR A O 1
ATOM 728 N N . ARG A 1 94 ? 3.451 -6.694 -13.776 1.00 94.56 94 ARG A N 1
ATOM 729 C CA . ARG A 1 94 ? 3.433 -8.163 -13.690 1.00 94.56 94 ARG A CA 1
ATOM 730 C C . ARG A 1 94 ? 4.291 -8.678 -12.540 1.00 94.56 94 ARG A C 1
ATOM 732 O O . ARG A 1 94 ? 3.873 -9.624 -11.876 1.00 94.56 94 ARG A O 1
ATOM 739 N N . ASP A 1 95 ? 5.449 -8.070 -12.315 1.00 92.31 95 ASP A N 1
ATOM 740 C CA . ASP A 1 95 ? 6.349 -8.437 -11.223 1.00 92.31 95 ASP A CA 1
ATOM 741 C C . ASP A 1 95 ? 5.687 -8.14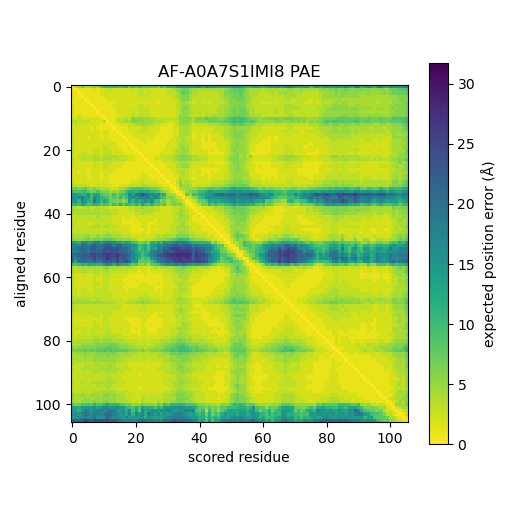1 -9.868 1.00 92.31 95 ASP A C 1
ATOM 743 O O . ASP A 1 95 ? 5.611 -9.034 -9.029 1.00 92.31 95 ASP A O 1
ATOM 747 N N . ILE A 1 96 ? 5.074 -6.960 -9.707 1.00 94.12 96 ILE A N 1
ATOM 748 C CA . ILE A 1 96 ? 4.308 -6.576 -8.509 1.00 94.12 96 ILE A CA 1
ATOM 749 C C . ILE A 1 96 ? 3.173 -7.565 -8.233 1.00 94.12 96 ILE A C 1
ATOM 751 O O . ILE A 1 96 ? 3.043 -8.059 -7.114 1.00 94.12 96 ILE A O 1
ATOM 755 N N . VAL A 1 97 ? 2.345 -7.875 -9.236 1.00 93.81 97 VAL A N 1
ATOM 756 C CA . VAL A 1 97 ? 1.201 -8.785 -9.059 1.00 93.81 97 VAL A CA 1
ATOM 757 C C . VAL A 1 97 ? 1.668 -10.186 -8.663 1.00 93.81 97 VAL A C 1
ATOM 759 O O . VAL A 1 97 ? 1.082 -10.797 -7.769 1.00 93.81 97 VAL A O 1
ATOM 762 N N . ARG A 1 98 ? 2.739 -10.694 -9.285 1.00 91.31 98 ARG A N 1
ATOM 763 C CA . ARG A 1 98 ? 3.302 -12.013 -8.962 1.00 91.31 98 ARG A CA 1
ATOM 764 C C . ARG A 1 98 ? 3.925 -12.043 -7.568 1.00 91.31 98 ARG A C 1
ATOM 766 O O . ARG A 1 98 ? 3.627 -12.957 -6.800 1.00 91.31 98 ARG A O 1
ATOM 773 N N . GLY A 1 99 ? 4.754 -11.054 -7.242 1.00 90.19 99 GLY A N 1
ATOM 774 C CA . GLY A 1 99 ? 5.443 -10.954 -5.958 1.00 90.19 99 GLY A CA 1
ATOM 775 C C . GLY A 1 99 ? 4.457 -10.834 -4.804 1.00 90.19 99 GLY A C 1
ATOM 776 O O . GLY A 1 99 ? 4.390 -11.720 -3.949 1.00 90.19 99 GLY A O 1
ATOM 777 N N . LEU A 1 100 ? 3.580 -9.826 -4.848 1.00 90.31 100 LEU A N 1
ATOM 778 C CA . LEU A 1 100 ? 2.568 -9.615 -3.812 1.00 90.31 100 LEU A CA 1
ATOM 779 C C . LEU A 1 100 ? 1.580 -10.782 -3.710 1.00 90.31 100 LEU A C 1
ATOM 781 O O . LEU A 1 100 ? 1.227 -11.165 -2.597 1.00 90.31 100 LEU A O 1
ATOM 785 N N . GLY A 1 101 ? 1.162 -11.376 -4.833 1.00 83.38 101 GLY A N 1
ATOM 786 C CA . GLY A 1 101 ? 0.287 -12.551 -4.834 1.00 83.38 101 GLY A CA 1
ATOM 787 C C . GLY A 1 101 ? 0.923 -13.743 -4.119 1.00 83.38 101 GLY A C 1
ATOM 788 O O . GLY A 1 101 ? 0.301 -14.355 -3.254 1.00 83.38 101 GLY A O 1
ATOM 789 N N . SER A 1 102 ? 2.199 -14.027 -4.394 1.00 72.06 102 SER A N 1
ATOM 790 C CA . SER A 1 102 ? 2.925 -15.111 -3.721 1.00 72.06 102 SER A CA 1
ATOM 791 C C . SER A 1 102 ? 3.098 -14.873 -2.216 1.00 72.06 102 SER A C 1
ATOM 793 O O . SER A 1 102 ? 3.052 -15.820 -1.431 1.00 72.06 102 SER A O 1
ATOM 795 N N . LEU A 1 103 ? 3.245 -13.611 -1.802 1.00 65.06 103 LEU A N 1
ATOM 796 C CA . LEU A 1 103 ? 3.365 -13.223 -0.399 1.00 65.06 103 LEU A CA 1
ATOM 797 C C . LEU A 1 103 ? 2.009 -13.178 0.314 1.00 65.06 103 LEU A C 1
ATOM 799 O O . LEU A 1 103 ? 1.954 -13.366 1.526 1.00 65.06 103 LEU A O 1
ATOM 803 N N . ALA A 1 104 ? 0.906 -12.949 -0.404 1.00 61.19 104 ALA A N 1
ATOM 804 C CA . ALA A 1 104 ? -0.439 -12.961 0.164 1.00 61.19 104 ALA A CA 1
ATOM 805 C C . ALA A 1 104 ? -0.840 -14.359 0.666 1.00 61.19 104 ALA A C 1
ATOM 807 O O . ALA A 1 104 ? -1.507 -14.444 1.695 1.00 61.19 104 ALA A O 1
ATOM 808 N N 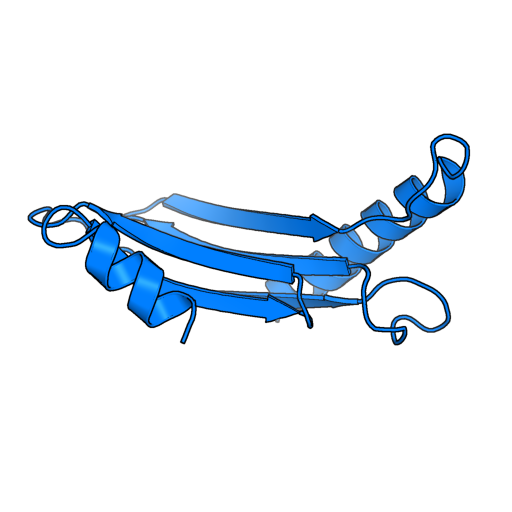. HIS A 1 105 ? -0.364 -15.420 0.006 1.00 58.50 105 HIS A N 1
ATOM 809 C CA . HIS A 1 105 ? -0.631 -16.823 0.356 1.00 58.50 105 HIS A CA 1
ATOM 810 C C . HIS A 1 105 ? 0.333 -17.442 1.388 1.00 58.50 105 HIS A C 1
ATOM 812 O O . HIS A 1 105 ? 0.123 -18.587 1.782 1.00 58.50 105 HIS A O 1
ATOM 818 N N . ARG A 1 106 ? 1.373 -16.715 1.814 1.00 46.53 106 ARG A N 1
ATOM 819 C CA . ARG A 1 106 ? 2.259 -17.092 2.934 1.00 46.53 106 ARG A CA 1
ATOM 820 C C . ARG A 1 106 ? 1.795 -16.462 4.240 1.00 46.53 106 ARG A C 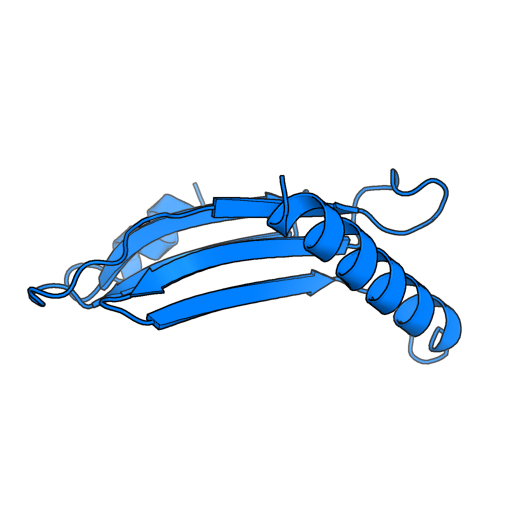1
ATOM 822 O O . ARG A 1 106 ? 1.945 -17.114 5.286 1.00 46.53 106 ARG A O 1
#

Foldseek 3Di:
DVLVVVQVVCPPQKDWDDKDDDAPFIDTDIDGPPDPFDKADKDKDWWADDDPSPDDAWTKIKIWIDGPPDIDIDIDTDFDDDPPCPVRRVRRVVRNCVRVVVVVVD

Solvent-accessible surface area (backbone atoms only — not comparable to full-atom values): 6196 Å² total; per-residue (Å²): 106,74,67,61,54,52,44,61,70,41,47,78,58,33,40,83,73,52,71,43,64,44,78,88,46,72,41,76,46,68,43,68,47,95,58,88,81,58,81,40,76,78,44,76,50,69,27,53,20,71,74,88,46,62,56,76,76,34,29,31,18,33,40,37,31,27,51,82,93,44,78,47,78,47,76,46,71,41,64,58,71,68,90,82,37,57,69,52,30,54,46,37,50,53,52,36,54,51,48,48,51,60,57,72,78,105